Protein AF-A0A6C0HMW3-F1 (afdb_monomer_lite)

Radius of gyration: 17.07 Å; chains: 1; bounding box: 41×36×50 Å

pLDDT: mean 92.03, std 11.6, range [45.0, 98.69]

InterPro domains:
  IPR043862 Domain of unknown function DUF5824 [PF19141] (6-122)

Secondary structure (DSSP, 8-state):
------GGGS-TTS-HHHHHHHHHHHHHHHHHHTTT---PPPP-S------HHHHHHHHHHT-S--SS-HHHHHHHT--HHHHHHHHHHHHHHHHHH--STT--HHHHHHHHHHHHHTTSHHHHHTHHHHTTS-TTSHHHHHHH-STT-GGGSPPP-

Structure (mmCIF, N/CA/C/O backbone):
data_AF-A0A6C0HMW3-F1
#
_entry.id   AF-A0A6C0HMW3-F1
#
loop_
_atom_site.group_PDB
_atom_site.id
_atom_site.type_symbol
_atom_site.label_atom_id
_atom_site.label_alt_id
_atom_site.label_comp_id
_atom_site.label_asym_id
_atom_site.label_entity_id
_atom_site.label_seq_id
_atom_site.pdbx_PDB_ins_code
_atom_site.Cartn_x
_atom_site.Cartn_y
_atom_site.Cartn_z
_atom_site.occupancy
_atom_site.B_iso_or_equiv
_atom_site.auth_seq_id
_atom_site.auth_comp_id
_atom_site.auth_asym_id
_atom_site.auth_atom_id
_atom_site.pdbx_PDB_model_num
ATOM 1 N N . MET A 1 1 ? -24.613 -8.428 11.147 1.00 48.28 1 MET A N 1
ATOM 2 C CA . MET A 1 1 ? -23.365 -9.132 11.532 1.00 48.28 1 MET A CA 1
ATOM 3 C C . MET A 1 1 ? -22.189 -8.159 11.579 1.00 48.28 1 MET A C 1
ATOM 5 O O . MET A 1 1 ? -21.867 -7.530 10.574 1.00 48.28 1 MET A O 1
ATOM 9 N N . THR A 1 2 ? -21.558 -7.985 12.740 1.00 60.31 2 THR A N 1
ATOM 10 C CA . THR A 1 2 ? -20.347 -7.166 12.909 1.00 60.31 2 THR A CA 1
ATOM 11 C C . THR A 1 2 ? -19.156 -7.869 12.260 1.00 60.31 2 THR A C 1
ATOM 13 O O . THR A 1 2 ? -18.577 -8.800 12.803 1.00 60.31 2 THR A O 1
ATOM 16 N N . GLN A 1 3 ? -18.794 -7.426 11.058 1.00 75.81 3 GLN A N 1
ATOM 17 C CA . GLN A 1 3 ? -17.709 -8.019 10.280 1.00 75.81 3 GLN A CA 1
ATOM 18 C C . GLN A 1 3 ? -16.377 -7.977 11.051 1.00 75.81 3 GLN A C 1
ATOM 20 O O . GLN A 1 3 ? -15.978 -6.918 11.544 1.00 75.81 3 GLN A O 1
ATOM 25 N N . PHE A 1 4 ? -15.672 -9.111 11.104 1.00 90.31 4 PHE A N 1
ATOM 26 C CA . PHE A 1 4 ? -14.389 -9.263 11.795 1.00 90.31 4 PHE A CA 1
ATOM 27 C C . PHE A 1 4 ? -13.385 -8.150 11.427 1.00 90.31 4 PHE A C 1
ATOM 29 O O . PHE A 1 4 ? -13.261 -7.728 10.267 1.00 90.31 4 PHE A O 1
ATOM 36 N N . ILE A 1 5 ? -12.662 -7.650 12.433 1.00 93.44 5 ILE A N 1
ATOM 37 C CA . ILE A 1 5 ? -11.589 -6.667 12.263 1.00 93.44 5 ILE A CA 1
ATOM 38 C C . ILE A 1 5 ? -10.287 -7.298 12.767 1.00 93.44 5 ILE A C 1
ATOM 40 O O . ILE A 1 5 ? -10.184 -7.601 13.955 1.00 93.44 5 ILE A O 1
ATOM 44 N N . PRO A 1 6 ? -9.276 -7.477 11.897 1.00 94.31 6 PRO A N 1
ATOM 45 C CA . PRO A 1 6 ? -8.004 -8.066 12.292 1.00 94.31 6 PRO A CA 1
ATOM 46 C C . PRO A 1 6 ? -7.332 -7.325 13.454 1.00 94.31 6 PRO A C 1
ATOM 48 O O . PRO A 1 6 ? -7.289 -6.093 13.461 1.00 94.31 6 PRO A O 1
ATOM 51 N N . LYS A 1 7 ? -6.670 -8.067 14.355 1.00 93.94 7 LYS A N 1
ATOM 52 C CA . LYS A 1 7 ? -5.900 -7.510 15.489 1.00 93.94 7 LYS A CA 1
ATOM 53 C C . LYS A 1 7 ? -4.895 -6.434 15.058 1.00 93.94 7 LYS A C 1
ATOM 55 O O . LYS A 1 7 ? -4.707 -5.446 15.751 1.00 93.94 7 LYS A O 1
ATOM 60 N N . ARG A 1 8 ? -4.308 -6.557 13.861 1.00 92.81 8 ARG A N 1
ATOM 61 C CA . ARG A 1 8 ? -3.397 -5.544 13.289 1.00 92.81 8 ARG A CA 1
ATOM 62 C C . ARG A 1 8 ? -4.038 -4.168 13.040 1.00 92.81 8 ARG A C 1
ATOM 64 O O . ARG A 1 8 ? -3.301 -3.204 12.875 1.00 92.81 8 ARG A O 1
ATOM 71 N N . TYR A 1 9 ? -5.365 -4.071 12.940 1.00 95.38 9 TYR A N 1
ATOM 72 C CA . TYR A 1 9 ? -6.095 -2.804 12.773 1.00 95.38 9 TYR A CA 1
ATOM 73 C C . TYR A 1 9 ? -6.605 -2.251 14.107 1.00 95.38 9 TYR A C 1
ATOM 75 O O . TYR A 1 9 ? -6.877 -1.059 14.200 1.00 95.38 9 TYR A O 1
ATOM 83 N N . LEU A 1 10 ? -6.680 -3.106 15.131 1.00 95.62 10 LEU A N 1
ATOM 84 C CA . LEU A 1 10 ? -7.018 -2.770 16.514 1.00 95.62 10 LEU A CA 1
ATOM 85 C C . LEU A 1 10 ? -5.922 -3.296 17.466 1.00 95.62 10 LEU A C 1
ATOM 87 O O . LEU A 1 10 ? -6.194 -4.195 18.272 1.00 95.62 10 LEU A O 1
ATOM 91 N N . PRO A 1 11 ? -4.672 -2.802 17.347 1.00 94.69 11 PRO A N 1
ATOM 92 C CA . PRO A 1 11 ? -3.540 -3.301 18.130 1.00 94.69 11 PRO A CA 1
ATOM 93 C C . PRO A 1 11 ? -3.793 -3.173 19.639 1.00 94.69 11 PRO A C 1
ATOM 95 O O . PRO A 1 11 ? -4.540 -2.294 20.067 1.00 94.69 11 PRO A O 1
ATOM 98 N N . SER A 1 12 ? -3.210 -4.059 20.455 1.00 92.75 12 SER A N 1
ATOM 99 C CA . SER A 1 12 ? -3.414 -4.073 21.917 1.00 92.75 12 SER A CA 1
ATOM 100 C C . SER A 1 12 ? -2.946 -2.782 22.591 1.00 92.75 12 SER A C 1
ATOM 102 O O . SER A 1 12 ? -3.536 -2.391 23.584 1.00 92.75 12 SER A O 1
ATOM 104 N N . GLN A 1 13 ? -1.971 -2.089 21.996 1.00 94.19 13 GLN A N 1
ATOM 105 C CA . GLN A 1 13 ? -1.419 -0.830 22.503 1.00 94.19 13 GLN A CA 1
ATOM 106 C C . GLN A 1 13 ? -2.381 0.369 22.444 1.00 94.19 13 GLN A C 1
ATOM 108 O O . GLN A 1 13 ? -2.058 1.420 22.985 1.00 94.19 13 GLN A O 1
ATOM 113 N N . LEU A 1 14 ? -3.523 0.264 21.754 1.00 95.44 14 LEU A N 1
ATOM 114 C CA . LEU A 1 14 ? -4.520 1.336 21.782 1.00 95.44 14 LEU A CA 1
ATOM 115 C C . LEU A 1 14 ? -5.232 1.360 23.133 1.00 95.44 14 LEU A C 1
ATOM 117 O O . LEU A 1 14 ? -5.710 0.316 23.587 1.00 95.44 14 LEU A O 1
ATOM 121 N N . SER A 1 15 ? -5.400 2.568 23.680 1.00 96.31 15 SER A N 1
ATOM 122 C CA . SER A 1 15 ? -6.335 2.820 24.777 1.00 96.31 15 SER A CA 1
ATOM 123 C C . SER A 1 15 ? -7.736 2.329 24.405 1.00 96.31 15 SER A C 1
ATOM 125 O O . SER A 1 15 ? -8.091 2.225 23.225 1.00 96.31 15 SER A O 1
ATOM 127 N N . GLU A 1 16 ? -8.571 2.045 25.399 1.00 96.12 16 GLU A N 1
ATOM 128 C CA .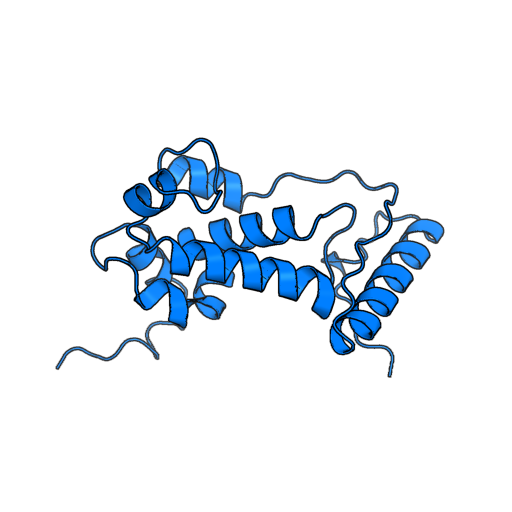 GLU A 1 16 ? -9.933 1.587 25.132 1.00 96.12 16 GLU A CA 1
ATOM 129 C C . GLU A 1 16 ? -10.735 2.615 24.312 1.00 96.12 16 GLU A C 1
ATOM 131 O O . GLU A 1 16 ? -11.417 2.261 23.344 1.00 96.12 16 GLU A O 1
ATOM 136 N N . LYS A 1 17 ? -10.568 3.903 24.629 1.00 96.44 17 LYS A N 1
ATOM 137 C CA . LYS A 1 17 ? -11.170 5.025 23.899 1.00 96.44 17 LYS A CA 1
ATOM 138 C C . LYS A 1 17 ? -10.747 5.040 22.428 1.00 96.44 17 LYS A C 1
ATOM 140 O O . LYS A 1 17 ? -11.600 5.102 21.540 1.00 96.44 17 LYS A O 1
ATOM 145 N N . ASP A 1 18 ? -9.452 4.924 22.152 1.00 97.38 18 ASP A N 1
ATOM 146 C CA . ASP A 1 18 ? -8.937 4.925 20.781 1.00 97.38 18 ASP A CA 1
ATOM 147 C C . ASP A 1 18 ? -9.298 3.656 20.015 1.00 97.38 18 ASP A C 1
ATOM 149 O O . ASP A 1 18 ? -9.617 3.708 18.826 1.00 97.38 18 ASP A O 1
ATOM 153 N N . ARG A 1 19 ? -9.328 2.508 20.696 1.00 96.62 19 ARG A N 1
ATOM 154 C CA . ARG A 1 19 ? -9.813 1.248 20.128 1.00 96.62 19 ARG A CA 1
ATOM 155 C C . ARG A 1 19 ? -11.261 1.389 19.666 1.00 96.62 19 ARG A C 1
ATOM 157 O O . ARG A 1 19 ? -11.575 0.969 18.549 1.00 96.62 19 ARG A O 1
ATOM 164 N N . ARG A 1 20 ? -12.133 1.984 20.490 1.00 96.25 20 ARG A N 1
ATOM 165 C CA . ARG A 1 20 ? -13.539 2.250 20.139 1.00 96.25 20 ARG A CA 1
ATOM 166 C C . ARG A 1 20 ? -13.630 3.189 18.928 1.00 96.25 20 ARG A C 1
ATOM 168 O O . ARG A 1 20 ? -14.295 2.835 17.955 1.00 96.25 20 ARG A O 1
ATOM 175 N N . ARG A 1 21 ? -12.884 4.303 18.923 1.00 97.19 21 ARG A N 1
ATOM 176 C CA . ARG A 1 21 ? -12.827 5.262 17.798 1.00 97.19 21 ARG A CA 1
ATOM 177 C C . ARG A 1 21 ? -12.361 4.617 16.491 1.00 97.19 21 ARG A C 1
ATOM 179 O O . ARG A 1 21 ? -13.034 4.734 15.468 1.00 97.19 21 ARG A O 1
ATOM 186 N N . GLN A 1 22 ? -11.251 3.881 16.520 1.00 97.31 22 GLN A N 1
ATOM 187 C CA . GLN A 1 22 ? -10.705 3.184 15.353 1.00 97.31 22 GLN A CA 1
ATOM 188 C C . GLN A 1 22 ? -11.692 2.134 14.820 1.00 97.31 22 GLN A C 1
ATOM 190 O O . GLN A 1 22 ? -11.913 2.045 13.610 1.00 97.31 22 GLN A O 1
ATOM 195 N N . LYS A 1 23 ? -12.329 1.361 15.711 1.00 96.75 23 LYS A N 1
ATOM 196 C CA . LYS A 1 23 ? -13.341 0.356 15.351 1.00 96.75 23 LYS A CA 1
ATOM 197 C C . LYS A 1 23 ? -14.540 0.998 14.653 1.00 96.75 23 LYS A C 1
ATOM 199 O O . LYS A 1 23 ? -14.905 0.558 13.562 1.00 96.75 23 LYS A O 1
ATOM 204 N N . GLN A 1 24 ? -15.102 2.054 15.239 1.00 96.31 24 GLN A N 1
ATOM 205 C CA . GLN A 1 24 ? -16.224 2.800 14.664 1.00 96.31 24 GLN A CA 1
ATOM 206 C C . GLN A 1 24 ? -15.849 3.425 13.314 1.00 96.31 24 GLN A C 1
ATOM 208 O O . GLN A 1 24 ? -16.607 3.308 12.354 1.00 96.31 24 GLN A O 1
ATOM 213 N N . GLY A 1 25 ? -14.651 4.007 13.193 1.00 96.62 25 GLY A N 1
ATOM 214 C CA . GLY A 1 25 ? -14.150 4.566 11.935 1.00 96.62 25 GLY A CA 1
ATOM 215 C C . GLY A 1 25 ? -14.028 3.524 10.818 1.00 96.62 25 GLY A C 1
ATOM 216 O O . GLY A 1 25 ? -14.452 3.773 9.688 1.00 96.62 25 GLY A O 1
ATOM 217 N N . ILE A 1 26 ? -13.511 2.329 11.129 1.00 96.88 26 ILE A N 1
ATOM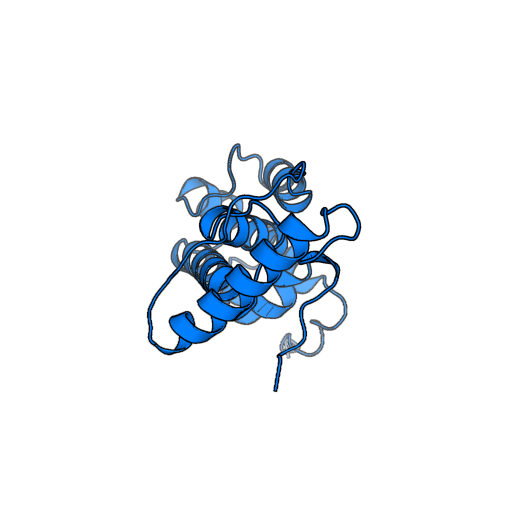 218 C CA . ILE A 1 26 ? -13.448 1.213 10.172 1.00 96.88 26 ILE A CA 1
ATOM 219 C C . ILE A 1 26 ? -14.861 0.794 9.752 1.00 96.88 26 ILE A C 1
ATOM 221 O O . ILE A 1 26 ? -15.128 0.680 8.559 1.00 96.88 26 ILE A O 1
ATOM 225 N N . GLN A 1 27 ? -15.775 0.590 10.701 1.00 96.06 27 GLN A N 1
ATOM 226 C CA . GLN A 1 27 ? -17.146 0.164 10.403 1.00 96.06 27 GLN A CA 1
ATOM 227 C C . GLN A 1 27 ? -17.903 1.202 9.561 1.00 96.06 27 GLN A C 1
ATOM 229 O O . GLN A 1 27 ? -18.500 0.841 8.545 1.00 96.06 27 GLN A O 1
ATOM 234 N N . LYS A 1 28 ? -17.813 2.488 9.927 1.00 96.19 28 LYS A N 1
ATOM 235 C CA . LYS A 1 28 ? -18.410 3.606 9.183 1.00 96.19 28 LYS A CA 1
ATOM 236 C C . LYS A 1 28 ? -17.903 3.630 7.746 1.00 96.19 28 LYS A C 1
ATOM 238 O O . LYS A 1 28 ? -18.702 3.643 6.816 1.00 96.19 28 LYS A O 1
ATOM 243 N N . SER A 1 29 ? -16.588 3.578 7.556 1.00 96.69 29 SER A N 1
ATOM 244 C CA . SER A 1 29 ? -16.004 3.609 6.216 1.00 96.69 29 SER A CA 1
ATOM 245 C C . SER A 1 29 ? -16.359 2.389 5.377 1.00 96.69 29 SER A C 1
ATOM 247 O O . SER A 1 29 ? -16.583 2.556 4.186 1.00 96.69 29 SER A O 1
ATOM 249 N N . ARG A 1 30 ? -16.432 1.186 5.959 1.00 95.69 30 ARG A N 1
ATOM 250 C CA . ARG A 1 30 ? -16.853 -0.020 5.229 1.00 95.69 30 ARG A CA 1
ATOM 251 C C . ARG A 1 30 ? -18.286 0.103 4.713 1.00 95.69 30 ARG A C 1
ATOM 253 O O . ARG A 1 30 ? -18.560 -0.308 3.590 1.00 95.69 30 ARG A O 1
ATOM 260 N N . ARG A 1 31 ? -19.187 0.664 5.531 1.00 95.62 31 ARG A N 1
ATOM 261 C CA . ARG A 1 31 ? -20.586 0.924 5.158 1.00 95.62 31 ARG A CA 1
ATOM 262 C C . ARG A 1 31 ? -20.672 1.953 4.031 1.00 95.62 31 ARG A C 1
ATOM 264 O O . ARG A 1 31 ? -21.264 1.665 3.001 1.00 95.62 31 ARG A O 1
ATOM 271 N N . LEU A 1 32 ? -20.037 3.109 4.220 1.00 97.06 32 LEU A N 1
ATOM 272 C CA . LEU A 1 32 ? -20.079 4.230 3.277 1.00 97.06 32 LEU A CA 1
ATOM 273 C C . LEU A 1 32 ? -19.390 3.914 1.942 1.00 97.06 32 LEU A C 1
ATOM 275 O O . LEU A 1 32 ? -19.874 4.323 0.894 1.00 97.06 32 LEU A O 1
ATOM 279 N N . TYR A 1 33 ? -18.327 3.105 1.949 1.00 96.62 33 TYR A N 1
ATOM 280 C CA . TYR A 1 33 ? -17.637 2.702 0.721 1.00 96.62 33 TYR A CA 1
ATOM 281 C C . TYR A 1 33 ? -18.558 1.960 -0.258 1.00 96.62 33 TYR A C 1
ATOM 283 O O . TYR A 1 33 ? -18.442 2.144 -1.465 1.00 96.62 33 TYR A O 1
ATOM 291 N N . ARG A 1 34 ? -19.506 1.156 0.246 1.00 94.19 34 ARG A N 1
ATOM 292 C CA . ARG A 1 34 ? -20.502 0.462 -0.596 1.00 94.19 34 ARG A CA 1
ATOM 293 C C . ARG A 1 34 ? -21.469 1.426 -1.285 1.00 94.19 34 ARG A C 1
ATOM 295 O O . ARG A 1 34 ? -22.065 1.059 -2.284 1.00 94.19 34 ARG A O 1
ATOM 302 N N . GLN A 1 35 ? -21.602 2.634 -0.748 1.00 96.81 35 GLN A N 1
ATOM 303 C CA . GLN A 1 35 ? -22.413 3.723 -1.290 1.00 96.81 35 GLN A CA 1
ATOM 304 C C . GLN A 1 35 ? -21.572 4.687 -2.146 1.00 96.81 35 GLN A C 1
ATOM 306 O O . GLN A 1 35 ? -22.044 5.757 -2.500 1.00 96.81 35 GLN A O 1
ATOM 311 N N . GLY A 1 36 ? -20.303 4.359 -2.428 1.00 96.38 36 GLY A N 1
ATOM 312 C CA . GLY A 1 36 ? -19.391 5.243 -3.160 1.00 96.38 36 GLY A CA 1
ATOM 313 C C . GLY A 1 36 ? -18.844 6.415 -2.338 1.00 96.38 36 GLY A C 1
ATOM 314 O O . GLY A 1 36 ? -18.222 7.311 -2.897 1.00 96.38 36 GLY A O 1
ATOM 315 N N . ILE A 1 37 ? -19.035 6.418 -1.014 1.00 97.62 37 ILE A N 1
ATOM 316 C CA . ILE A 1 37 ? -18.597 7.505 -0.132 1.00 97.62 37 ILE A CA 1
ATOM 317 C C . ILE A 1 37 ? -17.293 7.109 0.578 1.00 97.62 37 ILE A C 1
ATOM 319 O O . ILE A 1 37 ? -17.229 6.149 1.355 1.00 97.62 37 ILE A O 1
ATOM 323 N N . TYR A 1 38 ? -16.233 7.881 0.339 1.00 96.75 38 TYR A N 1
ATOM 324 C CA . TYR A 1 38 ? -14.873 7.589 0.798 1.00 96.75 38 TYR A CA 1
ATOM 325 C C . TYR A 1 38 ? -14.511 8.420 2.032 1.00 96.75 38 TYR A C 1
ATOM 327 O O . TYR A 1 38 ? -14.204 9.602 1.928 1.00 96.75 38 TYR A O 1
ATOM 335 N N . VAL A 1 39 ? -14.509 7.795 3.215 1.00 96.75 39 VAL A N 1
ATOM 336 C CA . VAL A 1 39 ? -14.214 8.487 4.486 1.00 96.75 39 VAL A CA 1
ATOM 337 C C . VAL A 1 39 ? -12.898 7.992 5.101 1.00 96.75 39 VAL A C 1
ATOM 339 O O . VAL A 1 39 ? -12.722 6.774 5.262 1.00 96.75 39 VAL A O 1
ATOM 342 N N . PRO A 1 40 ? -11.964 8.896 5.460 1.00 96.25 40 PRO A N 1
ATOM 343 C CA . PRO A 1 40 ? -10.714 8.535 6.124 1.00 96.25 40 PRO A CA 1
ATOM 344 C C . PRO A 1 40 ? -10.937 8.016 7.554 1.00 96.25 40 PRO A C 1
ATOM 346 O O . PRO A 1 40 ? -12.042 8.037 8.098 1.00 96.25 40 PRO A O 1
ATOM 349 N N . ARG A 1 41 ? -9.886 7.464 8.167 1.00 94.88 41 ARG A N 1
ATOM 350 C CA . ARG A 1 41 ? -9.919 7.009 9.567 1.00 94.88 41 ARG A CA 1
ATOM 351 C C . ARG A 1 41 ? -9.711 8.183 10.530 1.00 94.88 41 ARG A C 1
ATOM 353 O O . ARG A 1 41 ? -8.991 9.114 10.178 1.00 94.88 41 ARG A O 1
ATOM 360 N N . PRO A 1 42 ? -10.293 8.128 11.742 1.00 95.31 42 PRO A N 1
ATOM 361 C CA . PRO A 1 42 ? -9.952 9.084 12.785 1.00 95.31 42 PRO A CA 1
ATOM 362 C C . PRO A 1 42 ? -8.481 8.937 13.179 1.00 95.31 42 PRO A C 1
ATOM 364 O O . PRO A 1 42 ? -7.917 7.840 13.119 1.00 95.31 42 PRO A O 1
ATOM 367 N N . HIS A 1 43 ? -7.883 10.037 13.624 1.00 95.56 43 HIS A N 1
ATOM 368 C CA . HIS A 1 43 ? -6.596 9.987 14.298 1.00 95.56 43 HIS A CA 1
ATOM 369 C C . HIS A 1 43 ? -6.772 9.422 15.713 1.00 95.56 43 HIS A C 1
ATOM 371 O O . HIS A 1 43 ? -7.737 9.746 16.410 1.00 95.56 43 HIS A O 1
ATOM 377 N N . VAL A 1 44 ? -5.835 8.577 16.132 1.00 96.38 44 VAL A N 1
ATOM 378 C CA . VAL A 1 44 ? -5.786 7.984 17.474 1.00 96.38 44 VAL A CA 1
ATOM 379 C C . VAL A 1 44 ? -4.376 8.078 18.040 1.00 96.38 44 VAL A C 1
ATOM 381 O O . VAL A 1 44 ? -3.411 8.231 17.289 1.00 96.38 44 VAL A O 1
ATOM 384 N N . THR A 1 45 ? -4.218 7.949 19.354 1.00 95.25 45 THR A N 1
ATOM 385 C CA . THR A 1 45 ? -2.898 8.000 19.987 1.00 95.25 45 THR A CA 1
ATOM 386 C C . THR A 1 45 ? -2.149 6.693 19.722 1.00 95.25 45 THR A C 1
ATOM 388 O O . THR A 1 45 ? -2.275 5.705 20.442 1.00 95.25 45 THR A O 1
ATOM 391 N N . PHE A 1 46 ? -1.386 6.659 18.625 1.00 93.94 46 PHE A N 1
ATOM 392 C CA . PHE A 1 46 ? -0.613 5.495 18.201 1.00 93.94 46 PHE A CA 1
ATOM 393 C C . PHE A 1 46 ? 0.651 5.905 17.440 1.00 93.94 46 PHE A C 1
ATOM 395 O O . PHE A 1 46 ? 0.584 6.637 16.449 1.00 93.94 46 PHE A O 1
ATOM 402 N N . LYS A 1 47 ? 1.808 5.376 17.857 1.00 91.69 47 LYS A N 1
ATOM 403 C CA . LYS A 1 47 ? 3.084 5.593 17.161 1.00 91.69 47 LYS A CA 1
ATOM 404 C C . LYS A 1 47 ? 3.160 4.722 15.902 1.00 91.69 47 LYS A C 1
ATOM 406 O O . LYS A 1 47 ? 3.331 3.503 15.976 1.00 91.69 47 LYS A O 1
ATOM 411 N N . SER A 1 48 ? 3.036 5.354 14.737 1.00 88.50 48 SER A N 1
ATOM 412 C CA . SER A 1 48 ? 3.174 4.693 13.435 1.00 88.50 48 SER A CA 1
ATOM 413 C C . SER A 1 48 ? 4.616 4.255 13.167 1.00 88.50 48 SER A C 1
ATOM 415 O O . SER A 1 48 ? 5.567 4.925 13.557 1.00 88.50 48 SER A O 1
ATOM 417 N N . LYS A 1 49 ? 4.778 3.133 12.454 1.00 87.62 49 LYS A N 1
ATOM 418 C CA . LYS A 1 49 ? 6.080 2.641 11.979 1.00 87.62 49 LYS A CA 1
ATOM 419 C C . LYS A 1 49 ? 6.145 2.685 10.449 1.00 87.62 49 LYS A C 1
ATOM 421 O O . LYS A 1 49 ? 5.170 2.269 9.810 1.00 87.62 49 LYS A O 1
ATOM 426 N N . PRO A 1 50 ? 7.274 3.110 9.854 1.00 88.38 50 PRO A N 1
ATOM 427 C CA . PRO A 1 50 ? 7.483 3.030 8.412 1.00 88.38 50 PRO A CA 1
ATOM 428 C C . PRO A 1 50 ? 7.336 1.601 7.870 1.00 88.38 50 PRO A C 1
ATOM 430 O O . PRO A 1 50 ? 7.603 0.607 8.551 1.00 88.38 50 PRO A O 1
ATOM 433 N N . SER A 1 51 ? 6.906 1.476 6.614 1.00 91.06 51 SER A N 1
ATOM 434 C CA . SER A 1 51 ? 6.748 0.171 5.968 1.00 91.06 51 SER A CA 1
ATOM 435 C C . SER A 1 51 ? 8.094 -0.386 5.502 1.00 91.06 51 SER A C 1
ATOM 437 O O . SER A 1 51 ? 8.736 0.184 4.622 1.00 91.06 51 SER A O 1
ATOM 439 N N . ARG A 1 52 ? 8.462 -1.578 5.986 1.00 94.12 52 ARG A N 1
ATOM 440 C CA . ARG A 1 52 ? 9.638 -2.327 5.497 1.00 94.12 52 ARG A CA 1
ATOM 441 C C . ARG A 1 52 ? 9.619 -2.590 3.986 1.00 94.12 52 ARG A C 1
ATOM 443 O O . ARG A 1 52 ? 10.670 -2.710 3.368 1.00 94.12 52 ARG A O 1
ATOM 450 N N . HIS A 1 53 ? 8.428 -2.684 3.385 1.00 94.88 53 HIS A N 1
ATOM 451 C CA . HIS A 1 53 ? 8.302 -2.896 1.941 1.00 94.88 53 HIS A CA 1
ATOM 452 C C . HIS A 1 53 ? 8.784 -1.682 1.154 1.00 94.88 53 HIS A C 1
ATOM 454 O O . HIS A 1 53 ? 9.392 -1.859 0.106 1.00 94.88 53 HIS A O 1
ATOM 460 N N . ILE A 1 54 ? 8.551 -0.472 1.674 1.00 96.75 54 ILE A N 1
ATOM 461 C CA . ILE A 1 54 ? 9.005 0.769 1.043 1.00 96.75 54 ILE A CA 1
ATOM 462 C C . ILE A 1 54 ? 10.529 0.809 1.039 1.00 96.75 54 ILE A C 1
ATOM 464 O O . ILE A 1 54 ? 11.113 0.950 -0.027 1.00 96.75 54 ILE A O 1
ATOM 468 N N . ALA A 1 55 ? 11.162 0.598 2.197 1.00 96.69 55 ALA A N 1
ATOM 469 C CA . ALA A 1 55 ? 12.622 0.574 2.304 1.00 96.69 55 ALA A CA 1
ATOM 470 C C . ALA A 1 55 ? 13.247 -0.460 1.350 1.00 96.69 55 ALA A C 1
ATOM 472 O O . ALA A 1 55 ? 14.139 -0.133 0.572 1.00 96.69 55 ALA A O 1
ATOM 473 N N . ARG A 1 56 ? 12.704 -1.686 1.324 1.00 96.19 56 ARG A N 1
ATOM 474 C CA . ARG A 1 56 ? 13.151 -2.738 0.398 1.00 96.19 56 ARG A CA 1
ATOM 475 C C . ARG A 1 56 ? 12.984 -2.340 -1.069 1.00 96.19 56 ARG A C 1
ATOM 477 O O . ARG A 1 56 ? 13.863 -2.632 -1.868 1.00 96.19 56 ARG A O 1
ATOM 484 N N . ALA A 1 57 ? 11.860 -1.728 -1.439 1.00 97.19 57 ALA A N 1
ATOM 485 C CA . ALA A 1 57 ? 11.600 -1.338 -2.821 1.00 97.19 57 ALA A CA 1
ATOM 486 C C . ALA A 1 57 ? 12.540 -0.214 -3.275 1.00 97.19 57 ALA A C 1
ATOM 488 O O . ALA A 1 57 ? 13.096 -0.317 -4.365 1.00 97.19 57 ALA A O 1
ATOM 489 N N . LYS A 1 58 ? 12.778 0.794 -2.423 1.00 97.38 58 LYS A N 1
ATOM 490 C CA . LYS A 1 58 ? 13.739 1.872 -2.698 1.00 97.38 58 LYS A CA 1
ATOM 491 C C . LYS A 1 58 ? 15.128 1.301 -2.979 1.00 97.38 58 LYS A C 1
ATOM 493 O O . LYS A 1 58 ? 15.685 1.554 -4.039 1.00 97.38 58 LYS A O 1
ATOM 498 N N . ALA A 1 59 ? 15.619 0.428 -2.096 1.00 96.94 59 ALA A N 1
ATOM 499 C CA . ALA A 1 59 ? 16.912 -0.233 -2.269 1.00 96.94 59 ALA A CA 1
ATOM 500 C C . ALA A 1 59 ? 16.967 -1.134 -3.520 1.00 96.94 59 ALA A C 1
ATOM 502 O O . ALA A 1 59 ? 17.964 -1.160 -4.230 1.00 96.94 59 ALA A O 1
ATOM 503 N N . LEU A 1 60 ? 15.892 -1.873 -3.822 1.00 96.50 60 LEU A N 1
ATOM 504 C CA . LEU A 1 60 ? 15.871 -2.817 -4.944 1.00 96.50 60 LEU A CA 1
ATOM 505 C C . LEU A 1 60 ? 15.915 -2.132 -6.319 1.00 96.50 60 LEU A C 1
ATOM 507 O O . LEU A 1 60 ? 16.510 -2.680 -7.260 1.00 96.50 60 LEU A O 1
ATOM 511 N N . PHE A 1 61 ? 15.231 -0.992 -6.432 1.00 96.88 61 PHE A N 1
ATOM 512 C CA . PHE A 1 61 ? 15.050 -0.256 -7.683 1.00 96.88 61 PHE A CA 1
ATOM 513 C C . PHE A 1 61 ? 15.926 0.995 -7.792 1.00 96.88 61 PHE A C 1
ATOM 515 O O . PHE A 1 61 ? 15.982 1.556 -8.879 1.00 96.88 61 PHE A O 1
ATOM 522 N N . GLY A 1 62 ? 16.618 1.396 -6.720 1.00 96.69 62 GLY A N 1
ATOM 523 C CA . GLY A 1 62 ? 17.490 2.572 -6.711 1.00 96.69 62 GLY A CA 1
ATOM 524 C C . GLY A 1 62 ? 16.723 3.882 -6.881 1.00 96.69 62 GLY A C 1
ATOM 525 O O . GLY A 1 62 ? 17.167 4.742 -7.626 1.00 96.69 62 GLY A O 1
ATOM 526 N N . VAL A 1 63 ? 15.551 4.003 -6.246 1.00 95.69 63 VAL A N 1
ATOM 527 C CA . VAL A 1 63 ? 14.666 5.178 -6.361 1.00 95.69 63 VAL A CA 1
ATOM 528 C C . VAL A 1 63 ? 14.368 5.775 -4.991 1.00 95.69 63 VAL A C 1
ATOM 530 O O . VAL A 1 63 ? 14.238 5.052 -3.996 1.00 95.69 63 VAL A O 1
ATOM 533 N N . GLU A 1 64 ? 14.185 7.092 -4.934 1.00 93.31 64 GLU A N 1
ATOM 534 C CA . GLU A 1 64 ? 13.911 7.794 -3.678 1.00 93.31 64 GLU A CA 1
ATOM 535 C C . GLU A 1 64 ? 12.496 7.561 -3.153 1.00 93.31 64 GLU A C 1
ATOM 537 O O . GLU A 1 64 ? 12.275 7.511 -1.941 1.00 93.31 64 GLU A O 1
ATOM 542 N N . ASN A 1 65 ? 11.513 7.411 -4.039 1.00 92.94 65 ASN A N 1
ATOM 543 C CA . ASN A 1 65 ? 10.114 7.220 -3.676 1.00 92.94 65 ASN A CA 1
ATOM 544 C C . ASN A 1 65 ? 9.464 6.120 -4.529 1.00 92.94 65 ASN A C 1
ATOM 546 O O . ASN A 1 65 ? 9.916 5.788 -5.618 1.00 92.94 65 ASN A O 1
ATOM 550 N N . ILE A 1 66 ? 8.401 5.510 -3.994 1.00 96.88 66 ILE A N 1
ATOM 551 C CA . ILE A 1 66 ? 7.667 4.413 -4.652 1.00 96.88 66 ILE A CA 1
ATOM 552 C C . ILE A 1 66 ? 6.328 4.931 -5.187 1.00 96.88 66 ILE A C 1
ATOM 554 O O . ILE A 1 66 ? 5.305 4.253 -5.124 1.00 96.88 66 ILE A O 1
ATOM 558 N N . LEU A 1 67 ? 6.304 6.174 -5.665 1.00 97.25 67 LEU A N 1
ATOM 559 C CA . LEU A 1 67 ? 5.124 6.730 -6.314 1.00 97.25 67 LEU A CA 1
ATOM 560 C C . LEU A 1 67 ? 5.004 6.171 -7.739 1.00 97.25 67 LEU A C 1
ATOM 562 O O . LEU A 1 67 ? 6.015 5.828 -8.354 1.00 97.25 67 LEU A O 1
ATOM 566 N N . PRO A 1 68 ? 3.786 6.060 -8.297 1.00 97.62 68 PRO A N 1
ATOM 567 C CA . PRO A 1 68 ? 3.597 5.626 -9.674 1.00 97.62 68 PRO A CA 1
ATOM 568 C C . PRO A 1 68 ? 4.043 6.739 -10.639 1.00 97.62 68 PRO A C 1
ATOM 570 O O . PRO A 1 68 ? 3.220 7.490 -11.160 1.00 97.62 68 PRO A O 1
ATOM 573 N N . THR A 1 69 ? 5.354 6.844 -10.857 1.00 98.06 69 THR A N 1
ATOM 574 C CA . THR A 1 69 ? 6.018 7.814 -11.740 1.00 98.06 69 THR A CA 1
ATOM 575 C C . THR A 1 69 ? 6.618 7.117 -12.961 1.00 98.06 69 THR A C 1
ATOM 577 O O . THR A 1 69 ? 6.733 5.889 -13.004 1.00 98.06 69 THR A O 1
ATOM 580 N N . ARG A 1 70 ? 7.021 7.899 -13.973 1.00 97.50 70 ARG A N 1
ATOM 581 C CA . ARG A 1 70 ? 7.745 7.378 -15.148 1.00 97.50 70 ARG A CA 1
ATOM 582 C C . ARG A 1 70 ? 9.090 6.756 -14.759 1.00 97.50 70 ARG A C 1
ATOM 584 O O . ARG A 1 70 ? 9.448 5.711 -15.295 1.00 97.50 70 ARG A O 1
ATOM 591 N N . GLU A 1 71 ? 9.783 7.360 -13.797 1.00 97.44 71 GLU A N 1
ATOM 592 C CA . GLU A 1 71 ? 11.035 6.854 -13.229 1.00 97.44 71 GLU A CA 1
ATOM 593 C C . GLU A 1 71 ? 10.849 5.447 -12.644 1.00 97.44 71 GLU A C 1
ATOM 595 O O . GLU A 1 71 ? 11.527 4.505 -13.061 1.00 97.44 71 GLU A O 1
ATOM 600 N N . LEU A 1 72 ? 9.850 5.264 -11.770 1.00 98.06 72 LEU A N 1
ATOM 601 C CA . LEU A 1 72 ? 9.560 3.953 -11.193 1.00 98.06 72 LEU A CA 1
ATOM 602 C C . LEU A 1 72 ? 9.128 2.947 -12.269 1.00 98.06 72 LEU A C 1
ATOM 604 O O . LEU A 1 72 ? 9.513 1.778 -12.210 1.00 98.06 72 LEU A O 1
ATOM 608 N N . ALA A 1 73 ? 8.360 3.379 -13.274 1.00 98.25 73 ALA A N 1
ATOM 609 C CA . ALA A 1 73 ? 7.977 2.539 -14.413 1.00 98.25 73 ALA A CA 1
ATOM 610 C C . ALA A 1 73 ? 9.211 1.995 -15.152 1.00 98.25 73 ALA A C 1
ATOM 612 O O . ALA A 1 73 ? 9.316 0.787 -15.380 1.00 98.25 73 ALA A O 1
ATOM 613 N N . LYS A 1 74 ? 10.189 2.862 -15.445 1.00 97.69 74 LYS A N 1
ATOM 614 C CA . LYS A 1 74 ? 11.455 2.489 -16.094 1.00 97.69 74 LYS A CA 1
ATOM 615 C C . LYS A 1 74 ? 12.287 1.544 -15.222 1.00 97.69 74 LYS A C 1
ATOM 617 O O . LYS A 1 74 ? 12.768 0.522 -15.716 1.00 97.69 74 LYS A O 1
ATOM 622 N N . ALA A 1 75 ? 12.423 1.846 -13.929 1.00 97.56 75 ALA A N 1
ATOM 623 C CA . ALA A 1 75 ? 13.210 1.043 -12.992 1.00 97.56 75 ALA A CA 1
ATOM 624 C C . ALA A 1 75 ? 12.619 -0.365 -12.782 1.00 97.56 75 ALA A C 1
ATOM 626 O O . ALA A 1 75 ? 13.337 -1.367 -12.738 1.00 97.56 75 ALA A O 1
ATOM 627 N N . THR A 1 76 ? 11.292 -0.456 -12.689 1.00 97.69 76 THR A N 1
ATOM 628 C CA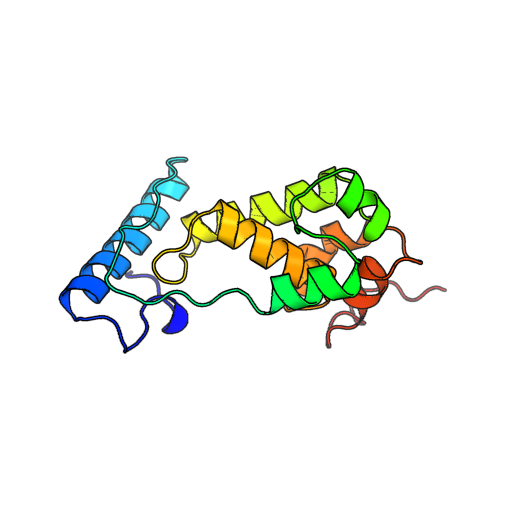 . THR A 1 76 ? 10.579 -1.718 -12.440 1.00 97.69 76 THR A CA 1
ATOM 629 C C . THR A 1 76 ? 10.333 -2.528 -13.710 1.00 97.69 76 THR A C 1
ATOM 631 O O . THR A 1 76 ? 10.217 -3.750 -13.632 1.00 97.69 76 THR A O 1
ATOM 634 N N . GLY A 1 77 ? 10.260 -1.875 -14.874 1.00 97.75 77 GLY A N 1
ATOM 635 C CA . GLY A 1 77 ? 9.788 -2.483 -16.119 1.00 97.75 77 GLY A CA 1
ATOM 636 C C . GLY A 1 77 ? 8.271 -2.645 -16.186 1.00 97.75 77 GLY A C 1
ATOM 637 O O . GLY A 1 77 ? 7.781 -3.395 -17.026 1.00 97.75 77 GLY A O 1
ATOM 638 N N . CYS A 1 78 ? 7.523 -2.007 -15.288 1.00 98.00 78 CYS A N 1
ATOM 639 C CA . CYS A 1 78 ? 6.069 -2.067 -15.269 1.00 98.00 78 CYS A CA 1
ATOM 640 C C . CYS A 1 78 ? 5.465 -0.838 -15.960 1.00 98.00 78 CYS A C 1
ATOM 642 O O . CYS A 1 78 ? 5.895 0.280 -15.675 1.00 98.00 78 CYS A O 1
ATOM 644 N N . PRO A 1 79 ? 4.422 -1.001 -16.795 1.00 98.31 79 PRO A N 1
ATOM 645 C CA . PRO A 1 79 ? 3.683 0.131 -17.338 1.00 98.31 79 PRO A CA 1
ATOM 646 C C . PRO A 1 79 ? 3.131 1.034 -16.232 1.00 98.31 79 PRO A C 1
ATOM 648 O O . PRO A 1 79 ? 2.667 0.556 -15.193 1.00 98.31 79 PRO A O 1
ATOM 651 N N . LEU A 1 80 ? 3.088 2.344 -16.476 1.00 98.38 80 LEU A N 1
ATOM 652 C CA . LEU A 1 80 ? 2.570 3.313 -15.505 1.00 98.38 80 LEU A CA 1
ATOM 653 C C . LEU A 1 80 ? 1.132 2.987 -15.060 1.00 98.38 80 LEU A C 1
ATOM 655 O O . LEU A 1 80 ? 0.795 3.118 -13.884 1.00 98.38 80 LEU A O 1
ATOM 659 N N . ALA A 1 81 ? 0.301 2.496 -15.984 1.00 98.38 81 ALA A N 1
ATOM 660 C CA . ALA A 1 81 ? -1.061 2.050 -15.696 1.00 98.38 81 ALA A CA 1
ATOM 661 C C . ALA A 1 81 ? -1.108 0.880 -14.694 1.00 98.38 81 ALA A C 1
ATOM 663 O O . ALA A 1 81 ? -1.985 0.847 -13.832 1.00 98.38 81 ALA A O 1
ATOM 664 N N . VAL A 1 82 ? -0.143 -0.047 -14.752 1.00 98.44 82 VAL A N 1
ATOM 665 C CA . VAL A 1 82 ? -0.020 -1.154 -13.787 1.00 98.44 82 VAL A CA 1
ATOM 666 C C . VAL A 1 82 ? 0.301 -0.612 -12.397 1.00 98.44 82 VAL A C 1
ATOM 668 O O . VAL A 1 82 ? -0.371 -0.977 -11.432 1.00 98.44 82 VAL A O 1
ATOM 671 N N . LEU A 1 83 ? 1.273 0.301 -12.293 1.00 98.69 83 LEU A N 1
ATOM 672 C CA . LEU A 1 83 ? 1.662 0.911 -11.018 1.00 98.69 83 LEU A CA 1
ATOM 673 C C . LEU A 1 83 ? 0.483 1.660 -10.376 1.00 98.69 83 LEU A C 1
ATOM 675 O O . LEU A 1 83 ? 0.145 1.406 -9.218 1.00 98.69 83 LEU A O 1
ATOM 679 N N . LYS A 1 84 ? -0.193 2.521 -11.150 1.00 98.69 84 LYS A N 1
ATOM 680 C CA . LYS A 1 84 ? -1.392 3.255 -10.710 1.00 98.69 84 LYS A CA 1
ATOM 681 C C . LYS A 1 84 ? -2.522 2.309 -10.302 1.00 98.69 84 LYS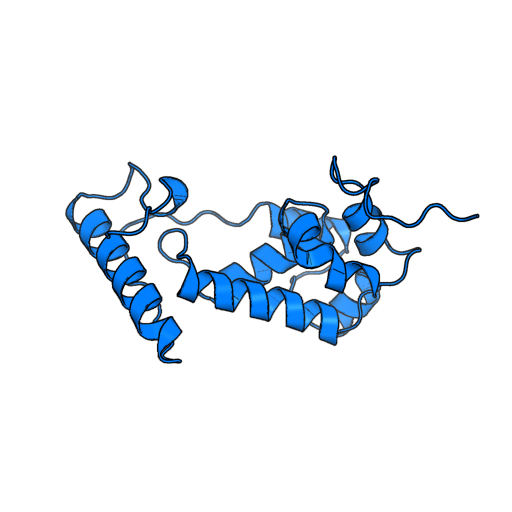 A C 1
ATOM 683 O O . LYS A 1 84 ? -3.160 2.524 -9.276 1.00 98.69 84 LYS A O 1
ATOM 688 N N . GLY A 1 85 ? -2.739 1.234 -11.062 1.00 98.56 85 GLY A N 1
ATOM 689 C CA . GLY A 1 85 ? -3.755 0.227 -10.759 1.00 98.56 85 GLY A CA 1
ATOM 690 C C . GLY A 1 85 ? -3.537 -0.448 -9.403 1.00 98.56 85 GLY A C 1
ATOM 691 O O . GLY A 1 85 ? -4.482 -0.588 -8.626 1.00 98.56 85 GLY A O 1
ATOM 692 N N . ILE A 1 86 ? -2.295 -0.812 -9.071 1.00 98.50 86 ILE A N 1
ATOM 693 C CA . ILE A 1 86 ? -1.973 -1.425 -7.772 1.00 98.50 86 ILE A CA 1
ATOM 694 C C . ILE A 1 86 ? -2.193 -0.431 -6.622 1.00 98.50 86 ILE A C 1
ATOM 696 O O . ILE A 1 86 ? -2.772 -0.806 -5.598 1.00 98.50 86 ILE A O 1
ATOM 700 N N . VAL A 1 87 ? -1.783 0.832 -6.792 1.00 98.62 87 VAL A N 1
ATOM 701 C CA . VAL A 1 87 ? -2.011 1.892 -5.792 1.00 98.62 87 VAL A CA 1
ATOM 702 C C . VAL A 1 87 ? -3.509 2.087 -5.553 1.00 98.62 87 VAL A C 1
ATOM 704 O O . VAL A 1 87 ? -3.949 1.963 -4.409 1.00 98.62 87 VAL A O 1
ATOM 707 N N . LYS A 1 88 ? -4.303 2.236 -6.622 1.00 98.44 88 LYS A N 1
ATOM 708 C CA . LYS A 1 88 ? -5.768 2.383 -6.558 1.00 98.44 88 LYS A CA 1
ATOM 709 C C . LYS A 1 88 ? -6.444 1.207 -5.849 1.00 98.44 88 LYS A C 1
ATOM 711 O O . LYS A 1 88 ? -7.357 1.395 -5.047 1.00 98.44 88 LYS A O 1
ATOM 716 N N . LYS A 1 89 ? -5.984 -0.029 -6.077 1.00 98.12 89 LYS A N 1
ATOM 717 C CA . LYS A 1 89 ? -6.485 -1.205 -5.338 1.00 98.12 89 LYS A CA 1
ATOM 718 C C . LYS A 1 89 ? -6.135 -1.157 -3.854 1.00 98.12 89 LYS A C 1
ATOM 720 O O . LYS A 1 89 ? -6.923 -1.611 -3.024 1.00 98.12 89 LYS A O 1
ATOM 725 N N . GLY A 1 90 ? -4.961 -0.642 -3.499 1.00 97.88 90 GLY A N 1
ATOM 726 C CA . GLY A 1 90 ? -4.587 -0.436 -2.104 1.00 97.88 90 GLY A CA 1
ATOM 727 C C . GLY A 1 90 ? -5.448 0.630 -1.431 1.00 97.88 90 GLY A C 1
ATOM 728 O O . GLY A 1 90 ? -5.980 0.373 -0.355 1.00 97.88 90 GLY A O 1
ATOM 729 N N . GLU A 1 91 ? -5.683 1.757 -2.092 1.00 98.19 91 GLU A N 1
ATOM 730 C CA . GLU A 1 91 ? -6.615 2.791 -1.626 1.00 98.19 91 GLU A CA 1
ATOM 731 C C . GLU A 1 91 ? -8.030 2.222 -1.442 1.00 98.19 91 GLU A C 1
ATOM 733 O O . GLU A 1 91 ? -8.635 2.375 -0.384 1.00 98.19 91 GLU A O 1
ATOM 738 N N . GLY A 1 92 ? -8.532 1.445 -2.405 1.00 97.69 92 GLY A N 1
ATOM 739 C CA . GLY A 1 92 ? -9.812 0.746 -2.266 1.00 97.69 92 GLY A CA 1
ATOM 740 C C . GLY A 1 92 ? -9.851 -0.197 -1.056 1.00 97.69 92 GLY A C 1
ATOM 741 O O . GLY A 1 92 ? -10.830 -0.216 -0.309 1.00 97.69 92 GLY A O 1
ATOM 742 N N . ALA A 1 93 ? -8.772 -0.943 -0.800 1.00 96.88 93 ALA A N 1
ATOM 743 C CA . ALA A 1 93 ? -8.660 -1.833 0.359 1.00 96.88 93 ALA A CA 1
ATOM 744 C C . ALA A 1 93 ? -8.641 -1.075 1.701 1.00 96.88 93 ALA A C 1
ATOM 746 O O . ALA A 1 93 ? -9.156 -1.585 2.701 1.00 96.88 93 ALA A O 1
ATOM 747 N N . TYR A 1 94 ? -8.084 0.140 1.728 1.00 97.75 94 TYR A N 1
ATOM 748 C CA . TYR A 1 94 ? -8.113 1.009 2.904 1.00 97.75 94 TYR A CA 1
ATOM 749 C C . TYR A 1 94 ? -9.557 1.315 3.323 1.00 97.75 94 TYR A C 1
ATOM 751 O O . TYR A 1 94 ? -9.904 1.123 4.494 1.00 97.75 94 TYR A O 1
ATOM 759 N N . TYR A 1 95 ? -10.414 1.702 2.373 1.00 97.56 95 TYR A N 1
ATOM 760 C CA . TYR A 1 95 ? -11.812 2.051 2.643 1.00 97.56 95 TYR A CA 1
ATOM 761 C C . TYR A 1 95 ? -12.708 0.826 2.872 1.00 97.56 95 TYR A C 1
ATOM 763 O O . TYR A 1 95 ? -13.477 0.801 3.832 1.00 97.56 95 TYR A O 1
ATOM 771 N N . SER A 1 96 ? -12.570 -0.208 2.039 1.00 95.44 96 SER A N 1
ATOM 772 C CA . SER A 1 96 ? -13.432 -1.403 2.053 1.00 95.44 96 SER A CA 1
ATOM 773 C C . SER A 1 96 ? -13.079 -2.433 3.126 1.00 95.44 96 SER A C 1
ATOM 775 O O . SER A 1 96 ? -13.948 -3.167 3.590 1.00 95.44 96 SER A O 1
ATOM 777 N N . GLY A 1 97 ? -11.808 -2.516 3.525 1.00 92.94 97 GLY A N 1
ATOM 778 C CA . GLY A 1 97 ? -11.320 -3.502 4.488 1.00 92.94 97 GLY A CA 1
ATOM 779 C C . GLY A 1 97 ? -10.915 -2.885 5.822 1.00 92.94 97 GLY A C 1
ATOM 780 O O . GLY A 1 97 ? -11.169 -3.469 6.876 1.00 92.94 97 GLY A O 1
ATOM 781 N N . GLY A 1 98 ? -10.308 -1.703 5.803 1.00 93.94 98 GLY A N 1
ATOM 782 C CA . GLY A 1 98 ? -9.719 -1.059 6.973 1.00 93.94 98 GLY A CA 1
ATOM 783 C C . GLY A 1 98 ? -8.195 -1.022 6.907 1.00 93.94 98 GLY A C 1
ATOM 784 O O . GLY A 1 98 ? -7.569 -1.561 5.994 1.00 93.94 98 GLY A O 1
ATOM 785 N N . SER A 1 99 ? -7.594 -0.386 7.904 1.00 95.62 99 SER A N 1
ATOM 786 C CA . SER A 1 99 ? -6.163 -0.111 7.939 1.00 95.62 99 SER A CA 1
ATOM 787 C C . SER A 1 99 ? -5.626 -0.179 9.360 1.00 95.62 99 SER A C 1
ATOM 789 O O . SER A 1 99 ? -6.372 -0.186 10.343 1.00 95.62 99 SER A O 1
ATOM 791 N N . ARG A 1 100 ? -4.297 -0.173 9.464 1.00 95.25 100 ARG A N 1
ATOM 792 C CA . ARG A 1 100 ? -3.629 0.154 10.727 1.00 95.25 100 ARG A CA 1
ATOM 793 C C . ARG A 1 100 ? -4.009 1.581 11.170 1.00 95.25 100 ARG A C 1
ATOM 795 O O . ARG A 1 100 ? -4.388 2.383 10.306 1.00 95.25 100 ARG A O 1
ATOM 802 N N . PRO A 1 101 ? -3.910 1.888 12.475 1.00 96.50 101 PRO A N 1
ATOM 803 C CA . PRO A 1 101 ? -4.086 3.246 12.979 1.00 96.50 101 PRO A CA 1
ATOM 804 C C . PRO A 1 101 ? -3.216 4.267 12.238 1.00 96.50 101 PRO A C 1
ATOM 806 O O . PRO A 1 101 ? -2.113 3.932 11.799 1.00 96.50 101 PRO A O 1
ATOM 809 N N . ASN A 1 102 ? -3.730 5.492 12.108 1.00 96.00 102 ASN A N 1
ATOM 810 C CA . ASN A 1 102 ? -3.022 6.656 11.557 1.00 96.00 102 ASN A CA 1
ATOM 811 C C . ASN A 1 102 ? -2.421 6.432 10.153 1.00 96.00 102 ASN A C 1
ATOM 813 O O . ASN A 1 102 ? -1.346 6.934 9.835 1.00 96.00 102 ASN A O 1
ATOM 817 N N . GLN A 1 103 ? -3.096 5.639 9.313 1.00 95.50 103 GLN A N 1
ATOM 818 C CA . GLN A 1 103 ? -2.751 5.463 7.897 1.00 95.50 103 GLN A CA 1
ATOM 819 C C . GLN A 1 103 ? -3.673 6.286 6.998 1.00 95.50 103 GLN A C 1
ATOM 821 O O . GLN A 1 103 ? -4.845 6.497 7.326 1.00 95.50 103 GLN A O 1
ATOM 826 N N . THR A 1 104 ? -3.167 6.658 5.824 1.00 96.38 104 THR A N 1
ATOM 827 C CA . THR A 1 104 ? -3.955 7.262 4.746 1.00 96.38 104 THR A CA 1
ATOM 828 C C . THR A 1 104 ? -4.210 6.235 3.646 1.00 96.38 104 THR A C 1
ATOM 830 O O . THR A 1 104 ? -3.522 5.214 3.556 1.00 96.38 104 THR A O 1
ATOM 833 N N . ALA A 1 105 ? -5.200 6.490 2.788 1.00 97.56 105 ALA A N 1
ATOM 834 C CA . ALA A 1 105 ? -5.446 5.634 1.629 1.00 97.56 105 ALA A CA 1
ATOM 835 C C . ALA A 1 105 ? -4.205 5.566 0.724 1.00 97.56 105 ALA A C 1
ATOM 837 O O . ALA A 1 105 ? -3.784 4.476 0.333 1.00 97.56 105 ALA A O 1
ATOM 838 N N . GLN A 1 106 ? -3.564 6.715 0.493 1.00 97.38 106 GLN A N 1
ATOM 839 C CA . GLN A 1 106 ? -2.366 6.831 -0.330 1.00 97.38 106 GLN A CA 1
ATOM 840 C C . GLN A 1 106 ? -1.179 6.062 0.268 1.00 97.38 106 GLN A C 1
ATOM 842 O O . GLN A 1 106 ? -0.560 5.261 -0.432 1.00 97.38 106 GLN A O 1
ATOM 847 N N . SER A 1 107 ? -0.881 6.215 1.568 1.00 96.44 107 SER A N 1
ATOM 848 C CA . SER A 1 107 ? 0.219 5.471 2.204 1.00 96.44 107 SER A CA 1
ATOM 849 C C . SER A 1 107 ? -0.016 3.958 2.147 1.00 96.44 107 SER A C 1
ATOM 851 O O . SER A 1 107 ? 0.922 3.182 1.939 1.00 96.44 107 SER A O 1
ATOM 853 N N . TRP A 1 108 ? -1.277 3.533 2.266 1.00 96.88 108 TRP A N 1
ATOM 854 C CA . TRP A 1 108 ? -1.688 2.139 2.130 1.00 96.88 108 TRP A CA 1
ATOM 855 C C . TRP A 1 108 ? -1.509 1.620 0.695 1.00 96.88 108 TRP A C 1
ATOM 857 O O . TRP A 1 108 ? -0.996 0.515 0.497 1.00 96.88 108 TRP A O 1
ATOM 867 N N . GLY A 1 109 ? -1.867 2.433 -0.302 1.00 98.06 109 GLY A N 1
ATOM 868 C CA . GLY A 1 109 ? -1.653 2.178 -1.728 1.00 98.06 109 GLY A CA 1
ATOM 869 C C . GLY A 1 109 ? -0.179 2.024 -2.095 1.00 98.06 109 GLY A C 1
ATOM 870 O O . GLY A 1 109 ? 0.211 1.017 -2.686 1.00 98.06 109 GLY A O 1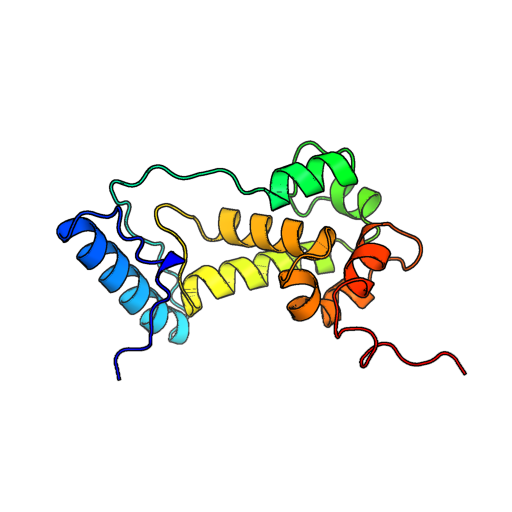
ATOM 871 N N . ILE A 1 110 ? 0.666 2.963 -1.673 1.00 98.19 110 ILE A N 1
ATOM 872 C CA . ILE A 1 110 ? 2.112 2.943 -1.939 1.00 98.19 110 ILE A CA 1
ATOM 873 C C . ILE A 1 110 ? 2.770 1.742 -1.240 1.00 98.19 110 ILE A C 1
ATOM 875 O O . ILE A 1 110 ? 3.584 1.036 -1.836 1.00 98.19 110 ILE A O 1
ATOM 879 N N . ALA A 1 111 ? 2.389 1.435 0.006 1.00 97.44 111 ALA A N 1
ATOM 880 C CA . ALA A 1 111 ? 2.900 0.256 0.705 1.00 97.44 111 ALA A CA 1
ATOM 881 C C . ALA A 1 111 ? 2.500 -1.054 0.004 1.00 97.44 111 ALA A C 1
ATOM 883 O O . ALA A 1 111 ? 3.301 -1.995 -0.043 1.00 97.44 111 ALA A O 1
ATOM 884 N N . ARG A 1 112 ? 1.286 -1.114 -0.563 1.00 97.94 112 ARG A N 1
ATOM 885 C CA . ARG A 1 112 ? 0.835 -2.237 -1.392 1.00 97.94 112 ARG A CA 1
ATOM 886 C C . ARG A 1 112 ? 1.657 -2.342 -2.673 1.00 97.94 112 ARG A C 1
ATOM 888 O O . ARG A 1 112 ? 2.124 -3.438 -2.969 1.00 97.94 112 ARG A O 1
ATOM 895 N N . LEU A 1 113 ? 1.887 -1.229 -3.372 1.00 98.50 113 LEU A N 1
ATOM 896 C CA . LEU A 1 113 ? 2.728 -1.183 -4.570 1.00 98.50 113 LEU A CA 1
ATOM 897 C C . LEU A 1 113 ? 4.139 -1.704 -4.280 1.00 98.50 113 LEU A C 1
ATOM 899 O O . LEU A 1 113 ? 4.610 -2.622 -4.946 1.00 98.50 113 LEU A O 1
ATOM 903 N N . ALA A 1 114 ? 4.777 -1.206 -3.224 1.00 98.06 114 ALA A N 1
ATOM 904 C CA . ALA A 1 114 ? 6.099 -1.662 -2.812 1.00 98.06 114 ALA A CA 1
ATOM 905 C C . ALA A 1 114 ? 6.122 -3.159 -2.464 1.00 98.06 114 ALA A C 1
ATOM 907 O O . ALA A 1 114 ? 7.040 -3.883 -2.851 1.00 98.06 114 ALA A O 1
ATOM 908 N N . SER A 1 115 ? 5.094 -3.655 -1.765 1.00 97.25 115 SER A N 1
ATOM 909 C CA . SER A 1 115 ? 4.945 -5.084 -1.469 1.00 97.25 115 SER A CA 1
ATOM 910 C C . SER A 1 115 ? 4.778 -5.914 -2.746 1.00 97.25 115 SER A C 1
ATOM 912 O O . SER A 1 115 ? 5.398 -6.965 -2.871 1.00 97.25 115 SER A O 1
ATOM 914 N N . ALA A 1 116 ? 3.999 -5.434 -3.716 1.00 97.12 116 ALA A N 1
ATOM 915 C CA . ALA A 1 116 ? 3.756 -6.111 -4.985 1.00 97.12 116 ALA A CA 1
ATOM 916 C C . ALA A 1 116 ? 5.030 -6.210 -5.840 1.00 97.12 116 ALA A C 1
ATOM 918 O O . ALA A 1 116 ? 5.385 -7.295 -6.291 1.00 97.12 116 ALA A O 1
ATOM 919 N N . LEU A 1 117 ? 5.768 -5.107 -5.982 1.00 97.38 117 LEU A N 1
ATOM 920 C CA . LEU A 1 117 ? 6.990 -5.053 -6.791 1.00 97.38 117 LEU A CA 1
ATOM 921 C C . LEU A 1 117 ? 8.158 -5.856 -6.191 1.00 97.38 117 LEU A C 1
ATOM 923 O O . LEU A 1 117 ? 9.051 -6.285 -6.915 1.00 97.38 117 LEU A O 1
ATOM 927 N N . THR A 1 118 ? 8.167 -6.060 -4.869 1.00 96.06 118 THR A N 1
ATOM 928 C CA . THR A 1 118 ? 9.256 -6.756 -4.155 1.00 96.06 118 THR A CA 1
ATOM 929 C C . THR A 1 118 ? 8.962 -8.228 -3.846 1.00 96.06 118 THR A C 1
ATOM 931 O O . THR A 1 118 ? 9.747 -8.861 -3.135 1.00 96.06 118 THR A O 1
ATOM 934 N N . GLY A 1 119 ? 7.858 -8.782 -4.366 1.00 93.38 119 GLY A N 1
ATOM 935 C CA . GLY A 1 119 ? 7.478 -10.190 -4.175 1.00 93.38 119 GLY A CA 1
ATOM 936 C C . GLY A 1 119 ? 6.812 -10.502 -2.826 1.00 93.38 119 GLY A C 1
ATOM 937 O O . GLY A 1 119 ? 6.797 -11.646 -2.382 1.00 93.38 119 GLY A O 1
ATOM 938 N N . GLY A 1 120 ? 6.272 -9.496 -2.133 1.00 93.19 120 GLY A N 1
ATOM 939 C CA . GLY A 1 120 ? 5.471 -9.679 -0.918 1.00 93.19 120 GLY A CA 1
ATOM 940 C C . GLY A 1 120 ? 4.066 -10.216 -1.208 1.00 93.19 120 GLY A C 1
ATOM 941 O O . GLY A 1 120 ? 3.704 -10.464 -2.352 1.00 93.19 120 GLY A O 1
ATOM 942 N N . ASN A 1 121 ? 3.213 -10.362 -0.190 1.00 92.38 121 ASN A N 1
ATOM 943 C CA . ASN A 1 121 ? 1.874 -10.954 -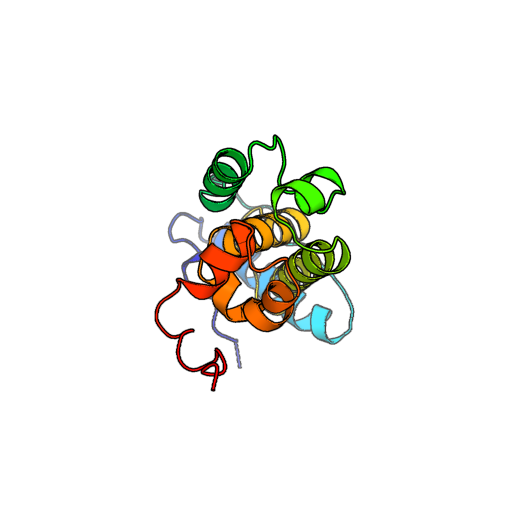0.366 1.00 92.38 121 ASN A CA 1
ATOM 944 C C . ASN A 1 121 ? 0.990 -10.223 -1.394 1.00 92.38 121 ASN A C 1
ATOM 946 O O . ASN A 1 121 ? 0.184 -10.868 -2.062 1.00 92.38 121 ASN A O 1
ATOM 950 N N . ALA A 1 122 ? 1.156 -8.905 -1.560 1.00 95.06 122 ALA A N 1
ATOM 951 C CA . ALA A 1 122 ? 0.433 -8.152 -2.584 1.00 95.06 122 ALA A CA 1
ATOM 952 C C . ALA A 1 122 ? 0.776 -8.615 -4.010 1.00 95.06 122 ALA A C 1
ATOM 954 O O . ALA A 1 122 ? -0.086 -8.556 -4.878 1.00 95.06 122 ALA A O 1
ATOM 955 N N . SER A 1 123 ? 1.981 -9.150 -4.244 1.00 94.38 123 SER A N 1
ATOM 956 C CA . SER A 1 123 ? 2.377 -9.660 -5.563 1.00 94.38 123 SER A CA 1
ATOM 957 C C . SER A 1 123 ? 1.504 -10.827 -6.017 1.00 94.38 123 SER A C 1
ATOM 959 O O . SER A 1 123 ? 1.130 -10.875 -7.181 1.00 94.38 123 SER A O 1
ATOM 961 N N . LYS A 1 124 ? 1.080 -11.697 -5.087 1.00 92.44 124 LYS A N 1
ATOM 962 C CA . LYS A 1 124 ? 0.149 -12.795 -5.381 1.00 92.44 124 LYS A CA 1
ATOM 963 C C . LYS A 1 124 ? -1.220 -12.265 -5.794 1.00 92.44 124 LYS A C 1
ATOM 965 O O . LYS A 1 124 ? -1.770 -12.669 -6.810 1.00 92.44 124 LYS A O 1
ATOM 970 N N . VAL A 1 125 ? -1.753 -11.329 -5.007 1.00 93.69 125 VAL A N 1
ATOM 971 C CA . VAL A 1 125 ? -3.090 -10.759 -5.229 1.00 93.69 125 VAL A CA 1
ATOM 972 C C . VAL A 1 125 ? -3.136 -9.933 -6.515 1.00 93.69 125 VAL A C 1
ATOM 974 O O . VAL A 1 125 ? -4.136 -9.944 -7.229 1.00 93.69 125 VAL A O 1
ATOM 977 N N . ASP A 1 126 ? -2.055 -9.220 -6.823 1.00 96.38 126 ASP A N 1
ATOM 978 C CA . ASP A 1 126 ? -1.971 -8.294 -7.951 1.00 96.38 126 ASP A CA 1
ATOM 979 C C . ASP A 1 126 ? -1.184 -8.860 -9.142 1.00 96.38 126 ASP A C 1
ATOM 981 O O . ASP A 1 126 ? -0.861 -8.123 -10.074 1.00 96.38 126 ASP A O 1
ATOM 985 N N . PHE A 1 127 ? -0.923 -10.172 -9.169 1.00 95.00 127 PHE A N 1
ATOM 986 C CA . PHE A 1 127 ? -0.144 -10.796 -10.241 1.00 95.00 127 PHE A CA 1
ATOM 987 C C . PHE A 1 127 ? -0.769 -10.591 -11.624 1.00 95.00 127 PHE A C 1
ATOM 989 O O . PHE A 1 127 ? -0.060 -10.368 -12.599 1.00 95.00 127 PHE A O 1
ATOM 996 N N . HIS A 1 128 ? -2.101 -10.569 -11.712 1.00 94.81 128 HIS A N 1
ATOM 997 C CA . HIS A 1 128 ? -2.816 -10.278 -12.957 1.00 94.81 128 HIS A CA 1
ATOM 998 C C . HIS A 1 128 ? -2.455 -8.914 -13.575 1.00 94.81 128 HIS A C 1
ATOM 1000 O O . HIS A 1 128 ? -2.606 -8.755 -14.788 1.00 94.81 128 HIS A O 1
ATOM 1006 N N . LEU A 1 129 ? -1.980 -7.956 -12.768 1.00 97.25 129 LEU A N 1
ATOM 1007 C CA . LEU A 1 129 ? -1.417 -6.683 -13.221 1.00 97.25 129 LEU A CA 1
ATOM 1008 C C . LEU A 1 129 ? 0.091 -6.808 -13.469 1.00 97.25 129 LEU A C 1
ATOM 1010 O O . LEU A 1 129 ? 0.571 -6.378 -14.513 1.00 97.25 129 LEU A O 1
ATOM 1014 N N . LEU A 1 130 ? 0.828 -7.429 -12.540 1.00 95.81 130 LEU A N 1
ATOM 1015 C CA . LEU A 1 130 ? 2.289 -7.574 -12.629 1.00 95.81 130 LEU A CA 1
ATOM 1016 C C . LEU A 1 130 ? 2.746 -8.421 -13.824 1.00 95.81 130 LEU A C 1
ATOM 1018 O O . LEU A 1 130 ? 3.830 -8.182 -14.347 1.00 95.81 130 LEU A O 1
ATOM 1022 N N . ARG A 1 131 ? 1.920 -9.356 -14.312 1.00 94.75 131 ARG A N 1
ATOM 1023 C CA . ARG A 1 131 ? 2.220 -10.147 -15.517 1.00 94.75 131 ARG A CA 1
ATOM 1024 C C . ARG A 1 131 ? 2.326 -9.311 -16.795 1.00 94.75 131 ARG A C 1
ATOM 1026 O O . ARG A 1 131 ? 2.841 -9.797 -17.789 1.00 94.75 131 ARG A O 1
ATOM 1033 N N . LYS A 1 132 ? 1.839 -8.064 -16.767 1.00 96.19 132 LYS A N 1
ATOM 1034 C CA . LYS A 1 132 ? 1.968 -7.090 -17.862 1.00 96.19 132 LYS A CA 1
ATOM 1035 C C . LYS A 1 132 ? 3.287 -6.302 -17.802 1.00 96.19 132 LYS A C 1
ATOM 1037 O O . LYS A 1 132 ? 3.523 -5.451 -18.652 1.00 96.19 132 LYS A O 1
ATOM 1042 N N . CYS A 1 133 ? 4.111 -6.513 -16.773 1.00 96.69 133 CYS A N 1
ATOM 1043 C CA . CYS A 1 133 ? 5.443 -5.922 -16.684 1.00 96.69 133 CYS A CA 1
ATOM 1044 C C . CYS A 1 133 ? 6.447 -6.703 -17.541 1.00 96.69 133 CYS A C 1
ATOM 1046 O O . CYS A 1 133 ? 6.236 -7.873 -17.848 1.00 96.69 133 CYS A O 1
ATOM 1048 N N . ASN A 1 134 ? 7.574 -6.072 -17.870 1.00 96.69 134 ASN A N 1
ATOM 1049 C CA . ASN A 1 134 ? 8.656 -6.694 -18.622 1.00 96.69 134 ASN A CA 1
ATOM 1050 C C . ASN A 1 134 ? 9.213 -7.936 -17.879 1.00 96.69 134 ASN A C 1
ATOM 1052 O O . ASN A 1 134 ? 9.753 -7.777 -16.775 1.00 96.69 134 ASN A O 1
ATOM 1056 N N . PRO A 1 135 ? 9.157 -9.143 -18.481 1.00 93.94 135 PRO A N 1
ATOM 1057 C CA . PRO A 1 135 ? 9.597 -10.386 -17.845 1.00 93.94 135 PRO A CA 1
ATOM 1058 C C . PRO A 1 135 ? 11.075 -10.434 -17.443 1.00 93.94 135 PRO A C 1
ATOM 1060 O O . PRO A 1 135 ? 11.457 -11.172 -16.532 1.00 93.94 135 PRO A O 1
ATOM 1063 N N . THR A 1 136 ? 11.929 -9.640 -18.095 1.00 93.56 136 THR A N 1
ATOM 1064 C CA . THR A 1 136 ? 13.371 -9.619 -17.815 1.00 93.56 136 THR A CA 1
ATOM 1065 C C . THR A 1 136 ? 13.717 -8.768 -16.593 1.00 93.56 136 THR A C 1
ATOM 1067 O O . THR A 1 136 ? 14.775 -8.955 -15.989 1.00 93.56 136 THR A O 1
ATOM 1070 N N . LYS A 1 137 ? 12.827 -7.856 -16.183 1.00 96.19 137 LYS A N 1
ATOM 1071 C CA . LYS A 1 137 ? 13.081 -6.896 -15.104 1.00 96.19 137 LYS A CA 1
ATOM 1072 C C . LYS A 1 137 ? 12.801 -7.490 -13.724 1.00 96.19 137 LYS A C 1
ATOM 1074 O O . LYS A 1 137 ? 12.015 -8.423 -13.548 1.00 96.19 137 LYS A O 1
ATOM 1079 N N . LYS A 1 138 ? 13.453 -6.907 -12.708 1.00 94.00 138 LYS A N 1
ATOM 1080 C CA . LYS A 1 138 ? 13.398 -7.379 -11.315 1.00 94.00 138 LYS A CA 1
ATOM 1081 C C . LYS A 1 138 ? 11.955 -7.510 -10.815 1.00 94.00 138 LYS A C 1
ATOM 1083 O O . LYS A 1 138 ? 11.630 -8.548 -10.253 1.00 94.00 138 LYS A O 1
ATOM 1088 N N . ALA A 1 139 ? 11.084 -6.523 -11.049 1.00 94.25 139 ALA A N 1
ATOM 1089 C CA . ALA A 1 139 ? 9.712 -6.549 -10.532 1.00 94.25 139 ALA A CA 1
ATOM 1090 C C . ALA A 1 139 ? 8.937 -7.809 -10.950 1.00 94.25 139 ALA A C 1
ATOM 1092 O O . ALA A 1 139 ? 8.362 -8.480 -10.096 1.00 94.25 139 ALA A O 1
ATOM 1093 N N . TYR A 1 140 ? 8.984 -8.180 -12.235 1.00 93.44 140 TYR A N 1
ATOM 1094 C CA . TYR A 1 140 ? 8.341 -9.398 -12.730 1.00 93.44 140 TYR A CA 1
ATOM 1095 C C . TYR A 1 140 ? 8.980 -10.655 -12.129 1.00 93.44 140 TYR A C 1
ATOM 1097 O O . TYR A 1 140 ? 8.282 -11.519 -11.598 1.00 93.44 140 TYR A O 1
ATOM 1105 N N . ARG A 1 141 ? 10.320 -10.732 -12.124 1.00 91.81 141 ARG A N 1
ATOM 1106 C CA . ARG A 1 141 ? 11.057 -11.864 -11.534 1.00 91.81 141 ARG A CA 1
ATOM 1107 C C . ARG A 1 141 ? 10.741 -12.057 -10.049 1.00 91.81 141 ARG A C 1
ATOM 1109 O O . ARG A 1 141 ? 10.681 -13.187 -9.582 1.00 91.81 141 ARG A O 1
ATOM 1116 N N . TYR A 1 142 ? 10.533 -10.980 -9.294 1.00 90.50 142 TYR A N 1
ATOM 1117 C CA . TYR A 1 142 ? 10.098 -11.055 -7.898 1.00 90.50 142 TYR A CA 1
ATOM 1118 C C . TYR A 1 142 ? 8.616 -11.397 -7.760 1.00 90.50 142 TYR A C 1
ATOM 1120 O O . TYR A 1 142 ? 8.257 -12.061 -6.792 1.00 90.50 142 TYR A O 1
ATOM 1128 N N . ALA A 1 143 ? 7.771 -10.990 -8.708 1.00 86.00 143 ALA A N 1
ATOM 1129 C CA . ALA A 1 143 ? 6.346 -11.296 -8.699 1.00 86.00 143 ALA A CA 1
ATOM 1130 C C . ALA A 1 143 ? 6.056 -12.795 -8.862 1.00 86.00 143 ALA A C 1
ATOM 1132 O O . ALA A 1 143 ? 5.080 -13.261 -8.289 1.00 86.00 143 ALA A O 1
ATOM 1133 N N . ILE A 1 144 ? 6.908 -13.542 -9.580 1.00 83.00 144 ILE A N 1
ATOM 1134 C CA . ILE A 1 144 ? 6.760 -14.993 -9.821 1.00 83.00 144 ILE A CA 1
ATOM 1135 C C . ILE A 1 144 ? 7.381 -15.895 -8.739 1.00 83.00 144 ILE A C 1
ATOM 1137 O O . ILE A 1 144 ? 7.057 -17.076 -8.662 1.00 83.00 144 ILE A O 1
ATOM 1141 N N . LYS A 1 145 ? 8.251 -15.354 -7.877 1.00 78.69 145 LYS A N 1
ATOM 1142 C CA . LYS A 1 145 ? 8.908 -16.086 -6.773 1.00 78.69 145 LYS A CA 1
ATOM 1143 C C . LYS A 1 145 ? 8.016 -16.543 -5.601 1.00 78.69 145 LYS A C 1
ATOM 1145 O O . LYS A 1 145 ? 8.401 -17.506 -4.937 1.00 78.69 145 LYS A O 1
ATOM 1150 N N . PRO A 1 146 ? 6.894 -15.888 -5.239 1.00 73.62 146 PRO A N 1
ATOM 1151 C CA . PRO A 1 146 ? 6.130 -16.276 -4.059 1.00 73.62 146 PRO A CA 1
ATOM 1152 C C . PRO A 1 146 ? 5.604 -17.717 -4.161 1.00 73.62 146 PRO A C 1
ATOM 1154 O O . PRO A 1 146 ? 4.959 -18.079 -5.144 1.00 73.62 146 PRO A O 1
ATOM 1157 N N . LYS A 1 147 ? 5.799 -18.526 -3.105 1.00 59.97 147 LYS A N 1
ATOM 1158 C CA . LYS A 1 147 ? 5.280 -19.908 -3.029 1.00 59.97 147 LYS A CA 1
ATOM 1159 C C . LYS A 1 147 ? 3.785 -19.961 -3.395 1.00 59.97 147 LYS A C 1
ATOM 1161 O O . LYS A 1 147 ? 2.984 -19.216 -2.816 1.00 59.97 147 LYS A O 1
ATOM 1166 N N . GLY A 1 148 ? 3.429 -20.836 -4.338 1.00 58.53 148 GLY A N 1
ATOM 1167 C CA . GLY A 1 148 ? 2.060 -21.054 -4.827 1.00 58.53 148 GLY A CA 1
ATOM 1168 C C . GLY A 1 148 ? 1.707 -20.368 -6.153 1.00 58.53 148 GLY A C 1
ATOM 1169 O O . GLY A 1 148 ? 0.655 -20.668 -6.709 1.00 58.53 148 GLY A O 1
ATOM 1170 N N . LEU A 1 149 ? 2.568 -19.493 -6.688 1.00 60.47 149 LEU A N 1
ATOM 1171 C CA . LEU A 1 149 ? 2.316 -18.845 -7.980 1.00 60.47 149 LEU A CA 1
ATOM 1172 C C . LEU A 1 149 ? 2.689 -19.707 -9.195 1.00 60.47 149 LEU A C 1
ATOM 1174 O O . LEU A 1 149 ? 2.142 -19.499 -10.272 1.00 60.47 149 LEU A O 1
ATOM 1178 N N . SER A 1 150 ? 3.565 -20.701 -9.018 1.00 55.28 150 SER A N 1
ATOM 1179 C CA . SER A 1 150 ? 3.988 -21.635 -10.074 1.00 55.28 150 SER A CA 1
ATOM 1180 C C . SER A 1 150 ? 2.829 -22.405 -10.712 1.00 55.28 150 SER A C 1
ATOM 1182 O O . SER A 1 150 ? 2.927 -22.786 -11.869 1.00 55.28 150 SER A O 1
ATOM 1184 N N . LYS A 1 151 ? 1.714 -22.582 -9.989 1.00 54.97 151 LYS A N 1
ATOM 1185 C CA . LYS A 1 151 ? 0.487 -23.215 -10.501 1.00 54.97 151 LYS A CA 1
ATOM 1186 C C . LYS A 1 151 ? -0.267 -22.363 -11.535 1.00 54.97 151 LYS A C 1
ATOM 1188 O O . LYS A 1 151 ? -1.104 -22.894 -12.247 1.00 54.97 151 LYS A O 1
ATOM 1193 N N . TRP A 1 152 ? 0.004 -21.058 -11.592 1.00 54.47 152 TRP A N 1
ATOM 1194 C CA . TRP A 1 152 ? -0.716 -20.080 -12.424 1.00 54.47 152 TRP A CA 1
ATOM 1195 C C . TRP A 1 152 ? 0.135 -19.508 -13.564 1.00 54.47 152 TRP A C 1
ATOM 1197 O O . TRP A 1 152 ? -0.329 -18.647 -14.312 1.00 54.47 152 TRP A O 1
ATOM 1207 N N . ILE A 1 153 ? 1.390 -19.946 -13.677 1.00 60.19 153 ILE A N 1
ATOM 1208 C CA . ILE A 1 153 ? 2.263 -19.609 -14.800 1.00 60.19 153 ILE A CA 1
ATOM 1209 C C . ILE A 1 153 ? 2.026 -20.693 -15.858 1.00 60.19 153 ILE A C 1
ATOM 1211 O O . ILE A 1 153 ? 2.225 -21.865 -15.534 1.00 60.19 153 ILE A O 1
ATOM 1215 N N . PRO A 1 154 ? 1.593 -20.346 -17.086 1.00 56.31 154 PRO A N 1
ATOM 1216 C CA . PRO A 1 154 ? 1.479 -21.329 -18.155 1.00 56.31 154 PRO A CA 1
ATOM 1217 C C . PRO A 1 154 ? 2.835 -22.016 -18.321 1.00 56.31 154 PRO A C 1
ATOM 1219 O O . PRO A 1 154 ? 3.857 -21.330 -18.440 1.00 56.31 154 PRO A O 1
ATOM 1222 N N . LYS A 1 155 ? 2.864 -23.352 -18.292 1.00 56.03 155 LYS A N 1
ATOM 1223 C CA . LYS A 1 155 ? 4.063 -24.077 -18.716 1.00 56.03 155 LYS A CA 1
ATOM 1224 C C . LYS A 1 155 ? 4.297 -23.685 -20.174 1.00 56.03 155 LYS A C 1
ATOM 1226 O O . LYS A 1 155 ? 3.363 -23.734 -20.970 1.00 56.03 155 LYS A O 1
ATOM 1231 N N . LYS A 1 156 ? 5.501 -23.204 -20.493 1.00 53.12 156 LYS A N 1
ATOM 1232 C CA . LYS A 1 156 ? 5.898 -23.096 -21.896 1.00 53.12 156 LYS A CA 1
ATOM 1233 C C . LYS A 1 156 ? 5.904 -24.524 -22.439 1.00 53.12 156 LYS A C 1
ATOM 1235 O O . LYS A 1 156 ? 6.576 -25.364 -21.839 1.00 53.12 156 LYS A O 1
ATOM 1240 N N . ASN A 1 157 ? 5.097 -24.769 -23.466 1.00 45.00 157 ASN A N 1
ATOM 1241 C CA . ASN A 1 157 ? 5.253 -25.935 -24.328 1.00 45.00 157 ASN A CA 1
ATOM 1242 C C . ASN A 1 157 ? 6.533 -25.765 -25.145 1.00 45.00 157 ASN A C 1
ATOM 1244 O O . ASN A 1 157 ? 6.832 -24.595 -25.495 1.00 45.00 157 ASN A O 1
#

Sequence (157 aa):
MTQFIPKRYLPSQLSEKDRRRQKQGIQKSRRLYRQGIYVPRPHVTFKSKPSRHIARAKALFGVENILPTRELAKATGCPLAVLKGIVKKGEGAYYSGGSRPNQTAQSWGIARLASALTGGNASKVDFHLLRKCNPTKKAYRYAIKPKGLSKWIPKKN

Foldseek 3Di:
DLDDADCQQQPPPFDPVQSVQSSVQLVVLQVVVVVVHHDAGDAGPDDDDDQPLQVVLCVQQVHPGQQLDPSNCVSLQADSVLLVVQLVVQLSCCRNRNDHHPDHSNSSSSSLSSCLQQLHPSLVVSVVSLVRGDCVGSSNVSSCPDPPNVVVDPDDD

Organism: NCBI:txid1070528